Protein AF-A0A847SNY5-F1 (afdb_monomer_lite)

Foldseek 3Di:
DVVVVLLVVLLVCVLVVNDDPVSVVVNVCQCVVDPVSVVVSCVVPVPPVVVVVVVVVVPPPVVVVVVVVVVVVPPPPDDPVVVVVVVVVVVVVVVVVVVVVVVD

Organism: NCBI:txid634771

Radius of gyration: 32.95 Å; chains: 1; bounding box: 46×36×88 Å

Sequence (104 aa):
MEQVYRTSRLIVKYWKNALSHEERKELHQWIAASEENRALFEELSQEPILKKEMGKMEQYHPQQAWQRISGELLVKREVPWVKVILGVILLLLAIILKWWYTHR

Secondary structure (DSSP, 8-state):
-HHHHHHHHHHHHHHTT---HHHHHHHHHHHHH-HHHHHHHHHHT-HHHHHHHHHHHHT--HHHHHHHHHHHHT------HHHHHHHHHHHHHHHHHHHHHH--

Structure (mmCIF, N/CA/C/O backbone):
data_AF-A0A847SNY5-F1
#
_entry.id   AF-A0A847SNY5-F1
#
loop_
_atom_site.group_PDB
_atom_site.id
_atom_site.type_symbol
_atom_site.label_atom_id
_atom_site.label_alt_id
_atom_site.label_comp_id
_atom_site.label_asym_id
_atom_site.label_entity_id
_atom_site.label_seq_id
_atom_site.pdbx_PDB_ins_code
_atom_site.Cartn_x
_atom_site.Cartn_y
_atom_site.Cartn_z
_atom_site.occupancy
_atom_site.B_iso_or_equiv
_atom_site.auth_seq_id
_atom_site.auth_comp_id
_atom_site.auth_asym_id
_atom_site.auth_atom_id
_atom_site.pdbx_PDB_model_num
ATOM 1 N N . MET A 1 1 ? -10.938 13.964 7.142 1.00 54.94 1 MET A N 1
ATOM 2 C CA . MET A 1 1 ? -10.136 13.683 5.926 1.00 54.94 1 MET A CA 1
ATOM 3 C C . MET A 1 1 ? -8.773 13.085 6.270 1.00 54.94 1 MET A C 1
ATOM 5 O O . MET A 1 1 ? -8.480 11.997 5.798 1.00 54.94 1 MET A O 1
ATOM 9 N N . GLU A 1 2 ? -7.973 13.723 7.131 1.00 67.88 2 GLU A N 1
ATOM 10 C CA . GLU A 1 2 ? -6.616 13.254 7.485 1.00 67.88 2 GLU A CA 1
ATOM 11 C C . GLU A 1 2 ? -6.577 11.859 8.143 1.00 67.88 2 GLU A C 1
ATOM 13 O O . GLU A 1 2 ? -5.746 11.023 7.792 1.00 67.88 2 GLU A O 1
ATOM 18 N N . GLN A 1 3 ? -7.537 11.565 9.026 1.00 73.00 3 GLN A N 1
ATOM 19 C CA . GLN A 1 3 ? -7.632 10.271 9.709 1.00 73.00 3 GLN A CA 1
ATOM 20 C C . GLN A 1 3 ? -7.933 9.107 8.749 1.00 73.00 3 GLN A C 1
ATOM 22 O O . GLN A 1 3 ? -7.344 8.040 8.879 1.00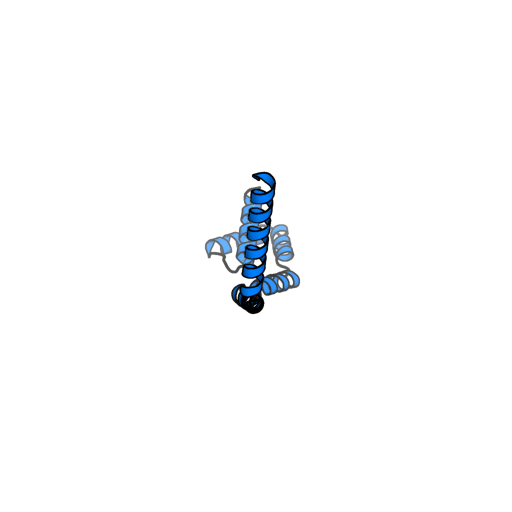 73.00 3 GLN A O 1
ATOM 27 N N . VAL A 1 4 ? -8.784 9.331 7.740 1.00 73.25 4 VAL A N 1
ATOM 28 C CA . VAL A 1 4 ? -9.141 8.310 6.738 1.00 73.25 4 VAL A CA 1
ATOM 29 C C . VAL A 1 4 ? -7.911 7.922 5.919 1.00 73.25 4 VAL A C 1
ATOM 31 O O . VAL A 1 4 ? -7.603 6.742 5.798 1.00 73.25 4 VAL A O 1
ATOM 34 N N . TYR A 1 5 ? -7.147 8.910 5.439 1.00 76.62 5 TYR A N 1
ATOM 35 C CA . TYR A 1 5 ? -5.907 8.665 4.697 1.00 76.62 5 TYR A CA 1
ATOM 36 C C . TYR A 1 5 ? -4.877 7.884 5.528 1.00 76.62 5 TYR A C 1
ATOM 38 O O . TYR A 1 5 ? -4.215 6.970 5.027 1.00 76.62 5 TYR A O 1
ATOM 46 N N . ARG A 1 6 ? -4.765 8.212 6.820 1.00 83.69 6 ARG A N 1
ATOM 47 C CA . ARG A 1 6 ? -3.859 7.531 7.748 1.00 83.69 6 ARG A CA 1
ATOM 48 C C . ARG A 1 6 ? -4.257 6.071 7.966 1.00 83.69 6 ARG A C 1
ATOM 50 O O . ARG A 1 6 ? -3.405 5.197 7.810 1.00 83.69 6 ARG A O 1
ATOM 57 N N . THR A 1 7 ? -5.533 5.794 8.222 1.00 84.31 7 THR A N 1
ATOM 58 C CA . THR A 1 7 ? -6.036 4.422 8.365 1.00 84.31 7 THR A CA 1
ATOM 59 C C . THR A 1 7 ? -5.855 3.619 7.077 1.00 84.31 7 THR A C 1
ATOM 61 O O . THR A 1 7 ? -5.341 2.504 7.127 1.00 84.31 7 THR A O 1
ATOM 64 N N . SER A 1 8 ? -6.168 4.187 5.907 1.00 82.38 8 SER A N 1
ATOM 65 C CA . SER A 1 8 ? -5.940 3.512 4.622 1.00 82.38 8 SER A CA 1
ATOM 66 C C . SER A 1 8 ? -4.468 3.134 4.428 1.00 82.38 8 SER A C 1
ATOM 68 O O . SER A 1 8 ? -4.160 2.028 3.986 1.00 82.38 8 SER A O 1
ATOM 70 N N . ARG A 1 9 ? -3.533 4.013 4.818 1.00 85.75 9 ARG A N 1
ATOM 71 C CA . ARG A 1 9 ? -2.093 3.717 4.772 1.00 85.75 9 ARG A CA 1
ATOM 72 C C . ARG A 1 9 ? -1.710 2.567 5.708 1.00 85.75 9 ARG A C 1
ATOM 74 O O . ARG A 1 9 ? -0.885 1.740 5.322 1.00 85.75 9 ARG A O 1
ATOM 81 N N . LEU A 1 10 ? -2.291 2.503 6.908 1.00 89.31 10 LEU A N 1
ATOM 82 C CA . LEU A 1 10 ? -2.063 1.408 7.858 1.00 89.31 10 LEU A CA 1
ATOM 83 C C . LEU A 1 10 ? -2.590 0.073 7.318 1.00 89.31 10 LEU A C 1
ATOM 85 O O . LEU A 1 10 ? -1.878 -0.924 7.383 1.00 89.31 10 LEU A O 1
ATOM 89 N N . ILE A 1 11 ? -3.775 0.059 6.707 1.00 84.69 11 ILE A N 1
ATOM 90 C CA . ILE A 1 11 ? -4.363 -1.147 6.099 1.00 84.69 11 ILE A CA 1
ATOM 91 C C . ILE A 1 11 ? -3.500 -1.649 4.928 1.00 84.69 11 ILE A C 1
ATOM 93 O O . ILE A 1 11 ? -3.168 -2.829 4.853 1.00 84.69 11 ILE A O 1
ATOM 97 N N . VAL A 1 12 ? -3.021 -0.758 4.056 1.00 83.69 12 VAL A N 1
ATOM 98 C CA . VAL A 1 12 ? -2.112 -1.150 2.961 1.00 83.69 12 VAL A CA 1
ATOM 99 C C . VAL A 1 12 ? -0.784 -1.696 3.497 1.00 83.69 12 VAL A C 1
ATOM 101 O O . VAL A 1 12 ? -0.241 -2.662 2.959 1.00 83.69 12 VAL A O 1
ATOM 104 N N . LYS A 1 13 ? -0.236 -1.093 4.559 1.00 82.25 13 LYS A N 1
ATOM 105 C CA . LYS A 1 13 ? 0.968 -1.609 5.227 1.00 82.25 13 LYS A CA 1
ATOM 106 C C . LYS A 1 13 ? 0.730 -2.963 5.892 1.00 82.25 13 LYS A C 1
ATOM 108 O O . LYS A 1 13 ? 1.643 -3.787 5.877 1.00 82.25 13 LYS A O 1
ATOM 113 N N . TYR A 1 14 ? -0.464 -3.191 6.442 1.00 84.62 14 TYR A N 1
ATOM 114 C CA . TYR A 1 14 ? -0.874 -4.473 7.012 1.00 84.62 14 TYR A CA 1
ATOM 115 C C . TYR A 1 14 ? -0.797 -5.579 5.955 1.00 84.62 14 TYR A C 1
ATOM 117 O O . TYR A 1 14 ? -0.097 -6.564 6.171 1.00 84.62 14 TYR A O 1
ATOM 125 N N . TRP A 1 15 ? -1.387 -5.371 4.772 1.00 80.81 15 TRP A N 1
ATOM 126 C CA . TRP A 1 15 ? -1.326 -6.347 3.674 1.00 80.81 15 TRP A CA 1
ATOM 127 C C . TRP A 1 15 ? 0.095 -6.618 3.178 1.00 80.81 15 TRP A C 1
ATOM 129 O O . TRP A 1 15 ? 0.424 -7.740 2.809 1.00 80.81 15 TRP A O 1
ATOM 139 N N . LYS A 1 16 ? 0.966 -5.606 3.208 1.00 79.81 16 LYS A N 1
ATOM 140 C CA . LYS A 1 16 ? 2.383 -5.736 2.833 1.00 79.81 16 LYS A CA 1
ATOM 141 C C . LYS A 1 16 ? 3.267 -6.331 3.936 1.00 79.81 16 LYS A C 1
ATOM 143 O O . LYS A 1 16 ? 4.481 -6.361 3.758 1.00 79.81 16 LYS A O 1
ATOM 148 N N . ASN A 1 17 ? 2.706 -6.736 5.082 1.00 80.94 17 ASN A N 1
ATOM 149 C CA . ASN A 1 17 ? 3.461 -7.149 6.272 1.00 80.94 17 ASN A CA 1
ATOM 150 C C . ASN A 1 17 ? 4.541 -6.129 6.703 1.00 80.94 17 ASN A C 1
ATOM 152 O O . ASN A 1 17 ? 5.578 -6.492 7.253 1.00 80.94 17 ASN A O 1
ATOM 156 N N . ALA A 1 18 ? 4.291 -4.836 6.476 1.00 84.81 18 ALA A N 1
ATOM 157 C CA . ALA A 1 18 ? 5.260 -3.750 6.650 1.00 84.81 18 ALA A CA 1
ATOM 158 C C . ALA A 1 18 ? 4.896 -2.780 7.793 1.00 84.81 18 ALA A C 1
ATOM 160 O O . ALA A 1 18 ? 5.368 -1.641 7.820 1.00 84.81 18 ALA A O 1
ATOM 161 N N . LEU A 1 19 ? 4.019 -3.197 8.713 1.00 87.44 19 LEU A N 1
ATOM 162 C CA . LEU A 1 19 ? 3.659 -2.409 9.895 1.00 87.44 19 LEU A CA 1
ATOM 163 C C . LEU A 1 19 ? 4.754 -2.456 10.960 1.00 87.44 19 LEU A C 1
ATOM 165 O O . LEU A 1 19 ? 5.206 -3.538 11.345 1.00 87.44 19 LEU A O 1
ATOM 169 N N . SER A 1 20 ? 5.096 -1.290 11.510 1.00 91.00 20 SER A N 1
ATOM 170 C CA . SER A 1 20 ? 5.871 -1.211 12.751 1.00 91.00 20 SER A CA 1
ATOM 171 C C . SER A 1 20 ? 5.040 -1.650 13.970 1.00 91.00 20 SER A C 1
ATOM 173 O O . SER A 1 20 ? 3.824 -1.843 13.886 1.00 91.00 20 SER A O 1
ATOM 175 N N . HIS A 1 21 ? 5.690 -1.808 15.128 1.00 88.50 21 HIS A N 1
ATOM 176 C CA . HIS A 1 21 ? 5.002 -2.161 16.374 1.00 88.50 21 HIS A CA 1
ATOM 177 C C . HIS A 1 21 ? 3.946 -1.115 16.771 1.00 88.50 21 HIS A C 1
ATOM 179 O O . HIS A 1 21 ? 2.802 -1.467 17.056 1.00 88.50 21 HIS A O 1
ATOM 185 N N . GLU A 1 22 ? 4.304 0.168 16.701 1.00 89.81 22 GLU A N 1
ATOM 186 C CA . GLU A 1 22 ? 3.391 1.271 17.019 1.00 89.81 22 GLU A CA 1
ATOM 187 C C . GLU A 1 22 ? 2.236 1.365 16.020 1.00 89.81 22 GLU A C 1
ATOM 189 O O . GLU A 1 22 ? 1.082 1.513 16.411 1.00 89.81 22 GLU A O 1
ATOM 194 N N . GLU A 1 23 ? 2.516 1.186 14.728 1.00 90.56 23 GLU A N 1
ATOM 195 C CA . GLU A 1 23 ? 1.492 1.219 13.679 1.00 90.56 23 GLU A CA 1
ATOM 196 C C . GLU A 1 23 ? 0.497 0.058 13.807 1.00 90.56 23 GLU A C 1
ATOM 198 O O . GLU A 1 23 ? -0.691 0.211 13.525 1.00 90.56 23 GLU A O 1
ATOM 203 N N . ARG A 1 24 ? 0.959 -1.107 14.275 1.00 89.75 24 ARG A N 1
ATOM 204 C CA . ARG A 1 24 ? 0.092 -2.253 14.571 1.00 89.75 24 ARG A CA 1
ATOM 205 C C . ARG A 1 24 ? -0.837 -1.962 15.744 1.00 89.75 24 ARG A C 1
ATOM 207 O O . ARG A 1 24 ? -2.019 -2.290 15.677 1.00 89.75 24 ARG A O 1
ATOM 214 N N . LYS A 1 25 ? -0.311 -1.341 16.801 1.00 91.06 25 LYS A N 1
ATOM 215 C CA . LYS A 1 25 ? -1.104 -0.923 17.960 1.00 91.06 25 LYS A CA 1
ATOM 216 C C . LYS A 1 25 ? -2.145 0.121 17.562 1.00 91.06 25 LYS A C 1
ATOM 218 O O . LYS A 1 25 ? -3.299 -0.009 17.954 1.00 91.06 25 LYS A O 1
ATOM 223 N N . GLU A 1 26 ? -1.758 1.092 16.740 1.00 91.94 26 GLU A N 1
ATOM 224 C CA . GLU A 1 26 ? -2.655 2.118 16.203 1.00 91.94 26 GLU A CA 1
ATOM 225 C C . GLU A 1 26 ? -3.784 1.499 15.364 1.00 91.94 26 GLU A C 1
ATOM 227 O O . GLU A 1 26 ? -4.957 1.804 15.577 1.00 91.94 26 GLU A O 1
ATOM 232 N N . LEU A 1 27 ? -3.454 0.565 14.464 1.00 89.81 27 LEU A N 1
ATOM 233 C CA . LEU A 1 27 ? -4.449 -0.140 13.658 1.00 89.81 27 LEU A CA 1
ATOM 234 C C . LEU A 1 27 ? -5.408 -0.967 14.529 1.00 89.81 27 LEU A C 1
ATOM 236 O O . LEU A 1 27 ? -6.617 -0.91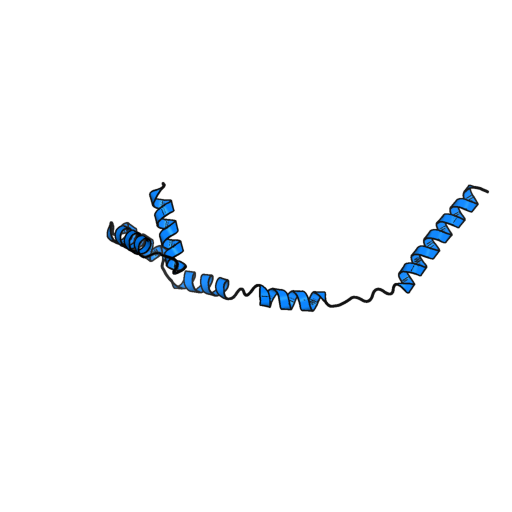3 14.325 1.00 89.81 27 LEU A O 1
ATOM 240 N N . HIS A 1 28 ? -4.896 -1.687 15.533 1.00 92.19 28 HIS A N 1
ATOM 241 C CA . HIS A 1 28 ? -5.733 -2.441 16.473 1.00 92.19 28 HIS A CA 1
ATOM 242 C C . HIS A 1 28 ? -6.665 -1.535 17.281 1.00 92.19 28 HIS A C 1
ATOM 244 O O . HIS A 1 28 ? -7.828 -1.877 17.477 1.00 92.19 28 HIS A O 1
ATOM 250 N N . GLN A 1 29 ? -6.175 -0.382 17.739 1.00 92.62 29 GLN A N 1
ATOM 251 C CA . GLN A 1 29 ? -7.000 0.594 18.450 1.00 92.62 29 GLN A CA 1
ATOM 252 C C . GLN A 1 29 ? -8.114 1.137 17.558 1.00 92.62 29 GLN A C 1
ATOM 254 O O . GLN A 1 29 ? -9.245 1.258 18.016 1.00 92.62 29 GLN A O 1
ATOM 259 N N . TRP A 1 30 ? -7.821 1.420 16.287 1.00 93.50 30 TRP A N 1
ATOM 260 C CA . TRP A 1 30 ? -8.828 1.878 15.334 1.00 93.50 30 TRP A CA 1
ATOM 261 C C . TRP A 1 30 ? -9.900 0.809 15.056 1.00 93.50 30 TRP A C 1
ATOM 263 O O . TRP A 1 30 ? -11.088 1.132 15.074 1.00 93.50 30 TRP A O 1
ATOM 273 N N . ILE A 1 31 ? -9.501 -0.458 14.889 1.00 91.75 31 ILE A N 1
ATOM 274 C CA . ILE A 1 31 ? -10.428 -1.594 14.723 1.00 91.75 31 ILE A CA 1
ATOM 275 C C . ILE A 1 31 ? -11.312 -1.768 15.966 1.00 91.75 31 ILE A C 1
ATOM 277 O O . ILE A 1 31 ? -12.512 -1.982 15.845 1.00 91.75 31 ILE A O 1
ATOM 281 N N . ALA A 1 32 ? -10.734 -1.660 17.164 1.00 92.25 32 ALA A N 1
ATOM 282 C CA . ALA A 1 32 ? -11.463 -1.826 18.422 1.00 92.25 32 ALA A CA 1
ATOM 283 C C . ALA A 1 32 ? -12.354 -0.624 18.784 1.00 92.25 32 ALA A C 1
ATOM 285 O O . ALA A 1 32 ? -13.185 -0.735 19.683 1.00 92.25 32 ALA A O 1
ATOM 286 N N . ALA A 1 33 ? -12.177 0.522 18.121 1.00 91.50 33 ALA A N 1
ATOM 287 C CA . ALA A 1 33 ? -12.898 1.748 18.447 1.00 91.50 33 ALA A CA 1
ATOM 288 C C . ALA A 1 33 ? -14.380 1.711 18.045 1.00 91.50 33 ALA A C 1
ATOM 290 O O . ALA A 1 33 ? -15.182 2.390 18.684 1.00 91.50 33 ALA A O 1
ATOM 291 N N . SER A 1 34 ? -14.753 0.957 17.003 1.00 90.06 34 SER A N 1
ATOM 292 C CA . SER A 1 34 ? -16.158 0.795 16.619 1.00 90.06 34 SER A CA 1
ATOM 293 C C . SER A 1 34 ? -16.411 -0.470 15.800 1.00 90.06 34 SER A C 1
ATOM 295 O O . SER A 1 34 ? -15.518 -1.009 15.143 1.00 90.06 34 SER A O 1
ATOM 297 N N . GLU A 1 35 ? -17.661 -0.925 15.826 1.00 87.38 35 GLU A N 1
ATOM 298 C CA . GLU A 1 35 ? -18.124 -2.059 15.027 1.00 87.38 35 GLU A CA 1
ATOM 299 C C . GLU A 1 35 ? -18.030 -1.758 13.522 1.00 87.38 35 GLU A C 1
ATOM 301 O O . GLU A 1 35 ? -17.618 -2.622 12.750 1.00 87.38 35 GLU A O 1
ATOM 306 N N . GLU A 1 36 ? -18.312 -0.517 13.101 1.00 81.25 36 GLU A N 1
ATOM 307 C CA . GLU A 1 36 ? -18.182 -0.118 11.695 1.00 81.25 36 GLU A CA 1
ATOM 308 C C . GLU A 1 36 ? -16.731 -0.186 11.205 1.00 81.25 36 GLU A C 1
ATOM 310 O O . GLU A 1 36 ? -16.481 -0.626 10.085 1.00 81.25 36 GLU A O 1
ATOM 315 N N . ASN A 1 37 ? -15.758 0.205 12.037 1.00 89.12 37 ASN A N 1
ATOM 316 C CA . ASN A 1 37 ? -14.340 0.124 11.677 1.00 89.12 37 ASN A CA 1
ATOM 317 C C . ASN A 1 37 ? -13.885 -1.327 11.521 1.00 89.12 37 ASN A C 1
ATOM 319 O O . ASN A 1 37 ? -13.118 -1.640 10.607 1.00 89.12 37 ASN A O 1
ATOM 323 N N . ARG A 1 38 ? -14.367 -2.217 12.396 1.00 87.44 38 ARG A N 1
ATOM 324 C CA . ARG A 1 38 ? -14.097 -3.652 12.288 1.00 87.44 38 ARG A CA 1
ATOM 325 C C . ARG A 1 38 ? -14.691 -4.228 11.007 1.00 87.44 38 ARG A C 1
ATOM 327 O O . ARG A 1 38 ? -13.958 -4.859 10.252 1.00 87.44 38 ARG A O 1
ATOM 334 N N . ALA A 1 39 ? -15.964 -3.953 10.729 1.00 83.38 39 ALA A N 1
ATOM 335 C CA . ALA A 1 39 ? -16.627 -4.409 9.511 1.00 83.38 39 ALA A CA 1
ATOM 336 C C . ALA A 1 39 ? -15.914 -3.896 8.248 1.00 83.38 39 ALA A C 1
ATOM 338 O O . ALA A 1 39 ? -15.659 -4.671 7.331 1.00 83.38 39 ALA A O 1
ATOM 339 N N . LEU A 1 40 ? -15.505 -2.622 8.232 1.00 84.81 40 LEU A N 1
ATOM 340 C CA . LEU A 1 40 ? -14.747 -2.038 7.125 1.00 84.81 40 LEU A CA 1
ATOM 341 C C . LEU A 1 40 ? -13.379 -2.711 6.952 1.00 84.81 40 LEU A C 1
ATOM 343 O O . LEU A 1 40 ? -12.953 -2.987 5.833 1.00 84.81 40 LEU A O 1
ATOM 347 N N . PHE A 1 41 ? -12.672 -2.981 8.050 1.00 86.06 41 PHE A N 1
ATOM 348 C CA . PHE A 1 41 ? -11.397 -3.692 8.002 1.00 86.06 41 PHE A CA 1
ATOM 349 C C . PHE A 1 41 ? -11.554 -5.108 7.443 1.00 86.06 41 PHE A C 1
ATOM 351 O O . PHE A 1 41 ? -10.742 -5.529 6.620 1.00 86.06 41 PHE A O 1
ATOM 358 N N . GLU A 1 42 ? -12.583 -5.829 7.885 1.00 84.00 42 GLU A N 1
ATOM 359 C CA . GLU A 1 42 ? -12.903 -7.181 7.430 1.00 84.00 42 GLU A CA 1
ATOM 360 C C . GLU A 1 42 ? -13.303 -7.198 5.953 1.00 84.00 42 GLU A C 1
ATOM 362 O O . GLU A 1 42 ? -12.777 -8.020 5.207 1.00 84.00 42 GLU A O 1
ATOM 367 N N . GLU A 1 43 ? -14.153 -6.267 5.510 1.00 79.94 43 GLU A N 1
ATOM 368 C CA . GLU A 1 43 ? -14.548 -6.098 4.105 1.00 79.94 43 GLU A CA 1
ATOM 369 C C . GLU A 1 43 ? -13.324 -5.864 3.216 1.00 79.94 43 GLU A C 1
ATOM 371 O O . GLU A 1 43 ? -13.118 -6.562 2.222 1.00 79.94 43 GLU A O 1
ATOM 376 N N . LEU A 1 44 ? -12.460 -4.928 3.616 1.00 78.31 44 LEU A N 1
ATOM 377 C CA . LEU A 1 44 ? -11.230 -4.626 2.895 1.00 78.31 44 LEU A CA 1
ATOM 378 C C . LEU A 1 44 ? -10.234 -5.794 2.942 1.00 78.31 44 LEU A C 1
ATOM 380 O O . LEU A 1 44 ? -9.446 -5.951 2.016 1.00 78.31 44 LEU A O 1
ATOM 384 N N . SER A 1 45 ? -10.260 -6.616 3.993 1.00 74.00 45 SER A N 1
ATOM 385 C CA . SER A 1 45 ? -9.332 -7.736 4.193 1.00 74.00 45 SER A CA 1
ATOM 386 C C . SER A 1 45 ? -9.879 -9.088 3.732 1.00 74.00 45 SER A C 1
ATOM 388 O O . SER A 1 45 ? -9.2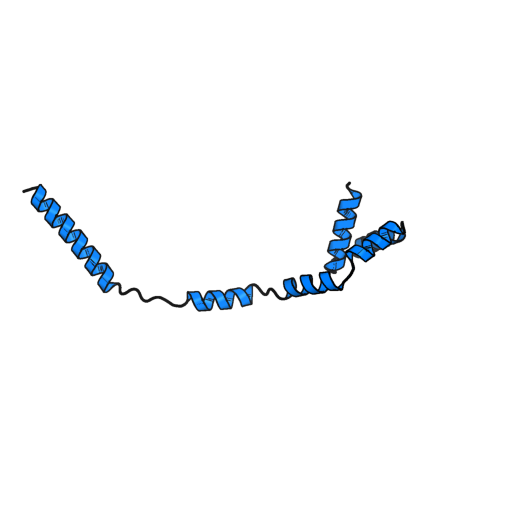13 -10.097 3.962 1.00 74.00 45 SER A O 1
ATOM 390 N N . GLN A 1 46 ? -11.043 -9.152 3.069 1.00 68.75 46 GLN A N 1
ATOM 391 C CA . GLN A 1 46 ? -11.558 -10.412 2.533 1.00 68.75 46 GLN A CA 1
ATOM 392 C C . GLN A 1 46 ? -10.595 -10.982 1.475 1.00 68.75 46 GLN A C 1
ATOM 394 O O . GLN A 1 46 ? -10.490 -10.550 0.325 1.00 68.75 46 GLN A O 1
ATOM 399 N N . GLU A 1 47 ? -9.855 -11.991 1.927 1.00 57.06 47 GLU A N 1
ATOM 400 C CA . GLU A 1 47 ? -8.609 -12.501 1.370 1.00 57.06 47 GLU A CA 1
ATOM 401 C C . GLU A 1 47 ? -8.639 -13.200 -0.004 1.00 57.06 47 GLU A C 1
ATOM 403 O O . GLU A 1 47 ? -7.569 -13.224 -0.621 1.00 57.06 47 GLU A O 1
ATOM 408 N N . PRO A 1 48 ? -9.726 -13.788 -0.555 1.00 52.66 48 PRO A N 1
ATOM 409 C CA . PRO A 1 48 ? -9.555 -14.618 -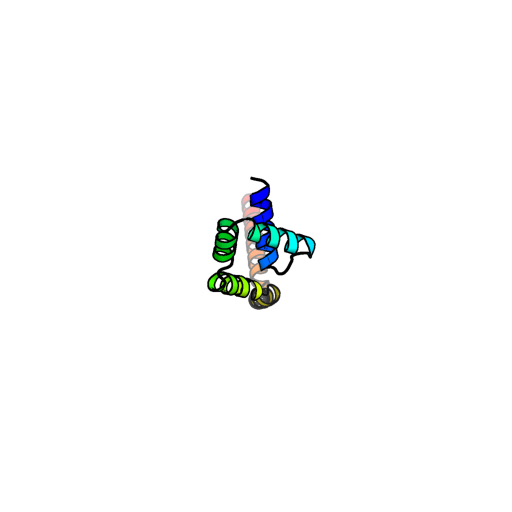1.751 1.00 52.66 48 PRO A CA 1
ATOM 410 C C . PRO A 1 48 ? -9.217 -13.802 -3.009 1.00 52.66 48 PRO A C 1
ATOM 412 O O . PRO A 1 48 ? -8.555 -14.316 -3.911 1.00 52.66 48 PRO A O 1
ATOM 415 N N . ILE A 1 49 ? -9.613 -12.526 -3.065 1.00 54.44 49 ILE A N 1
ATOM 416 C CA . ILE A 1 49 ? -9.308 -11.636 -4.195 1.00 54.44 4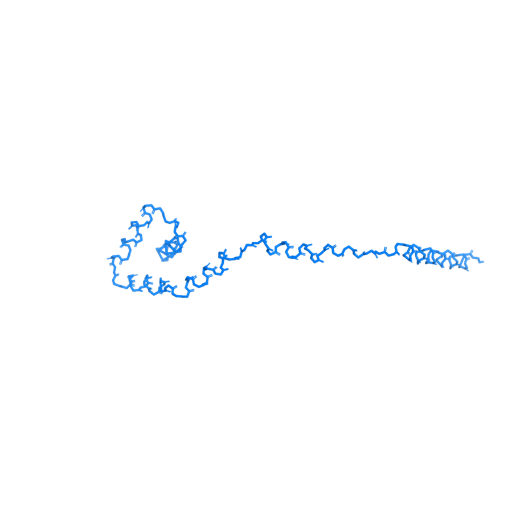9 ILE A CA 1
ATOM 417 C C . ILE A 1 49 ? -7.927 -10.995 -4.011 1.00 54.44 49 ILE A C 1
ATOM 419 O O . ILE A 1 49 ? -7.115 -11.013 -4.935 1.00 54.44 49 ILE A O 1
ATOM 423 N N . LEU A 1 50 ? -7.602 -10.516 -2.806 1.00 55.25 50 LEU A N 1
ATOM 424 C CA . LEU A 1 50 ? -6.319 -9.858 -2.537 1.00 55.25 50 LEU A CA 1
ATOM 425 C C . LEU A 1 50 ? -5.129 -10.823 -2.570 1.00 55.25 50 LEU A C 1
ATOM 427 O O . LEU A 1 50 ? -4.128 -10.498 -3.199 1.00 55.25 50 LEU A O 1
ATOM 431 N N . LYS A 1 51 ? -5.231 -12.039 -2.010 1.00 54.66 51 LYS A N 1
ATOM 432 C CA . LYS A 1 51 ? -4.152 -13.043 -2.132 1.00 54.66 51 LYS A CA 1
ATOM 433 C C . LYS A 1 51 ? -3.906 -13.450 -3.586 1.00 54.66 51 LYS A C 1
ATOM 435 O O . LYS A 1 51 ? -2.760 -13.644 -3.984 1.00 54.66 51 LYS A O 1
ATOM 440 N N . LYS A 1 52 ? -4.969 -13.549 -4.392 1.00 56.47 52 LYS A N 1
ATOM 441 C CA . LYS A 1 52 ? -4.878 -13.908 -5.814 1.00 56.47 52 LYS A CA 1
ATOM 442 C C . LYS A 1 52 ? -4.234 -12.801 -6.650 1.00 56.47 52 LYS A C 1
ATOM 444 O O . LYS A 1 52 ? -3.420 -13.108 -7.514 1.00 56.47 52 LYS A O 1
ATOM 449 N N . GLU A 1 53 ? -4.559 -11.535 -6.396 1.00 57.38 53 GLU A N 1
ATOM 450 C CA . GLU A 1 53 ? -3.964 -10.404 -7.123 1.00 57.38 53 GLU A CA 1
ATOM 451 C C . GLU A 1 53 ? -2.553 -10.045 -6.616 1.00 57.38 53 GLU A C 1
ATOM 453 O O . GLU A 1 53 ? -1.669 -9.756 -7.421 1.00 57.38 53 GLU A O 1
ATOM 458 N N . MET A 1 54 ? -2.279 -10.158 -5.311 1.00 57.44 54 MET A N 1
ATOM 459 C CA . MET A 1 54 ? -0.929 -9.965 -4.760 1.00 57.44 54 MET A CA 1
ATOM 460 C C . MET A 1 54 ? 0.028 -11.092 -5.170 1.00 57.44 54 MET A C 1
ATOM 462 O O . MET A 1 54 ? 1.161 -10.809 -5.551 1.00 57.44 54 MET A O 1
ATOM 466 N N . GLY A 1 55 ? -0.438 -12.346 -5.209 1.00 58.91 55 GLY A N 1
ATOM 467 C CA . GLY A 1 55 ? 0.353 -13.467 -5.727 1.00 58.91 55 GLY A CA 1
ATOM 468 C C . GLY A 1 55 ? 0.738 -13.300 -7.203 1.00 58.91 55 GLY A C 1
ATOM 469 O O . GLY A 1 55 ? 1.842 -13.667 -7.595 1.00 58.91 55 GLY A O 1
ATOM 470 N N . LYS A 1 56 ? -0.118 -12.674 -8.025 1.00 56.38 56 LYS A N 1
ATOM 471 C CA . LYS A 1 56 ? 0.226 -12.321 -9.417 1.00 56.38 56 LYS A CA 1
ATOM 472 C C . LYS A 1 56 ? 1.294 -11.227 -9.506 1.00 56.38 56 LYS A C 1
ATOM 474 O O . LYS A 1 56 ? 2.100 -11.253 -10.433 1.00 56.38 56 LYS A O 1
ATOM 479 N N . MET A 1 57 ? 1.307 -10.274 -8.570 1.00 56.50 57 MET A N 1
ATOM 480 C CA . MET A 1 57 ? 2.334 -9.226 -8.514 1.00 56.50 57 MET A CA 1
ATOM 481 C C . MET A 1 57 ? 3.690 -9.763 -8.042 1.00 56.50 57 MET A C 1
ATOM 483 O O . MET A 1 57 ? 4.711 -9.372 -8.601 1.00 56.50 57 MET A O 1
ATOM 487 N N . GLU A 1 58 ? 3.721 -10.685 -7.076 1.00 55.62 58 GLU A N 1
ATOM 488 C CA . GLU A 1 58 ? 4.968 -11.335 -6.634 1.00 55.62 58 GLU A CA 1
ATOM 489 C C . GLU A 1 58 ? 5.558 -12.279 -7.694 1.00 55.62 58 GLU A C 1
ATOM 491 O O . GLU A 1 58 ? 6.775 -12.427 -7.781 1.00 55.62 58 GLU A O 1
ATOM 496 N N . GLN A 1 59 ? 4.719 -12.870 -8.553 1.00 56.09 59 GLN A N 1
ATOM 497 C CA . GLN A 1 59 ? 5.155 -13.712 -9.676 1.00 56.09 59 GLN A CA 1
ATOM 498 C C . GLN A 1 59 ? 5.724 -12.925 -10.867 1.00 56.09 59 GLN A C 1
ATOM 500 O O . GLN A 1 59 ? 6.277 -13.519 -11.798 1.00 56.09 59 GLN A O 1
ATOM 505 N N . TYR A 1 60 ? 5.623 -11.595 -10.862 1.00 50.22 60 TYR A N 1
ATOM 506 C CA . TYR A 1 60 ? 6.262 -10.764 -11.873 1.00 50.22 60 TYR A CA 1
ATOM 507 C C . TYR A 1 60 ? 7.750 -10.619 -11.536 1.00 50.22 60 TYR A C 1
ATOM 509 O O . TYR A 1 60 ? 8.169 -9.685 -10.862 1.00 50.22 60 TYR A O 1
ATOM 517 N N . HIS A 1 61 ? 8.568 -11.559 -12.016 1.00 57.47 61 HIS A N 1
ATOM 518 C CA . HIS A 1 61 ? 10.025 -11.436 -12.021 1.00 57.47 61 HIS A CA 1
ATOM 519 C C . HIS A 1 61 ? 10.464 -10.643 -13.264 1.00 57.47 61 HIS A C 1
ATOM 521 O O . HIS A 1 61 ? 10.636 -11.242 -14.334 1.00 57.47 61 HIS A O 1
ATOM 527 N N . PRO A 1 62 ? 10.680 -9.313 -13.176 1.00 59.28 62 PRO A N 1
ATOM 528 C CA . PRO A 1 62 ? 11.082 -8.507 -14.327 1.00 59.28 62 PRO A CA 1
ATOM 529 C C . PRO A 1 62 ? 12.376 -9.025 -14.963 1.00 59.28 62 PRO A C 1
ATOM 531 O O . PRO A 1 62 ? 12.525 -8.935 -16.175 1.00 59.28 62 PRO A O 1
ATOM 534 N N . GLN A 1 63 ? 13.271 -9.656 -14.190 1.00 56.72 63 GLN A N 1
ATOM 535 C CA . GLN A 1 63 ? 14.495 -10.259 -14.722 1.00 56.72 63 GLN A CA 1
ATOM 536 C C . GLN A 1 63 ? 14.223 -11.450 -15.660 1.00 56.72 63 GLN A C 1
ATOM 538 O O . GLN A 1 63 ? 14.890 -11.578 -16.684 1.00 56.72 63 GLN A O 1
ATOM 543 N N . GLN A 1 64 ? 13.234 -12.303 -15.362 1.00 58.72 64 GLN A N 1
ATOM 544 C CA . GLN A 1 64 ? 12.883 -13.443 -16.224 1.00 58.72 64 GLN A CA 1
ATOM 545 C C . GLN A 1 64 ? 12.101 -13.002 -17.468 1.00 58.72 64 GLN A C 1
ATOM 547 O O . GLN A 1 64 ? 12.302 -13.543 -18.556 1.00 58.72 64 GLN A O 1
ATOM 552 N N . ALA A 1 65 ? 11.239 -11.989 -17.329 1.00 58.78 65 ALA A N 1
ATOM 553 C CA . ALA A 1 65 ? 10.580 -11.356 -18.469 1.00 58.78 65 ALA A CA 1
ATOM 554 C C . ALA A 1 65 ? 11.607 -10.696 -19.408 1.00 58.78 65 ALA A C 1
ATOM 556 O O . ALA A 1 65 ? 11.518 -10.847 -20.626 1.00 58.78 65 ALA A O 1
ATOM 557 N N . TRP A 1 66 ? 12.633 -10.050 -18.845 1.00 56.47 66 TRP A N 1
ATOM 558 C CA . TRP A 1 66 ? 13.713 -9.431 -19.610 1.00 56.47 66 TRP A CA 1
ATOM 559 C C . TRP A 1 66 ? 14.556 -10.450 -20.382 1.00 56.47 66 TRP A C 1
ATOM 561 O O . TRP A 1 66 ? 14.903 -10.191 -21.528 1.00 56.47 66 TRP A O 1
ATOM 571 N N . GLN A 1 67 ? 14.817 -11.634 -19.813 1.00 61.12 67 GLN A N 1
ATOM 572 C CA . GLN A 1 67 ? 15.564 -12.699 -20.497 1.00 61.12 67 GLN A CA 1
ATOM 573 C C . GLN A 1 67 ? 14.849 -13.228 -21.750 1.00 61.12 67 GLN A C 1
ATOM 575 O O . GLN A 1 67 ? 15.503 -13.455 -22.771 1.00 61.12 67 GLN A O 1
ATOM 580 N N . ARG A 1 68 ? 13.514 -13.371 -21.712 1.00 59.78 68 ARG A N 1
ATOM 581 C CA . ARG A 1 68 ? 12.724 -13.776 -22.891 1.00 59.78 68 ARG A CA 1
ATOM 582 C C . ARG A 1 68 ? 12.778 -12.721 -23.996 1.00 59.78 68 ARG A C 1
ATOM 584 O O . ARG A 1 68 ? 13.040 -13.060 -25.143 1.00 59.78 68 ARG A O 1
ATOM 591 N N . ILE A 1 69 ? 12.629 -11.446 -23.634 1.00 62.44 69 ILE A N 1
ATOM 592 C CA . ILE A 1 69 ? 12.690 -10.326 -24.586 1.00 62.44 69 ILE A CA 1
ATOM 593 C C . ILE A 1 69 ? 14.110 -10.165 -25.154 1.00 62.44 69 ILE A C 1
ATOM 595 O O . ILE A 1 69 ? 14.279 -9.956 -26.352 1.00 62.44 69 ILE A O 1
ATOM 599 N N . SER A 1 70 ? 15.156 -10.325 -24.334 1.00 59.12 70 SER A N 1
ATOM 600 C CA . SER A 1 70 ? 16.540 -10.245 -24.814 1.00 59.12 70 SER A CA 1
ATOM 601 C C . SER A 1 70 ? 16.909 -11.383 -25.767 1.00 59.12 70 SER A C 1
ATOM 603 O O . SER A 1 70 ? 17.711 -11.170 -26.669 1.00 59.12 70 SER A O 1
ATOM 605 N N . GLY A 1 71 ? 16.319 -12.574 -25.604 1.00 58.88 71 GLY A N 1
ATOM 606 C CA . GLY A 1 71 ? 16.561 -13.708 -26.499 1.00 58.88 71 GLY A CA 1
ATOM 607 C C . GLY A 1 71 ? 16.031 -13.471 -27.916 1.00 58.88 71 GLY A C 1
ATOM 608 O O . GLY A 1 71 ? 16.701 -13.817 -28.885 1.00 58.88 71 GLY A O 1
ATOM 609 N N . GLU A 1 72 ? 14.874 -12.819 -28.048 1.00 56.12 72 GLU A N 1
ATOM 610 C CA . GLU A 1 72 ? 14.260 -12.515 -29.350 1.00 56.12 72 GLU A CA 1
ATOM 611 C C . GLU A 1 72 ? 14.938 -11.335 -30.069 1.00 56.12 72 GLU A C 1
ATOM 613 O O . GLU A 1 72 ? 15.007 -11.308 -31.298 1.00 56.12 72 GLU A O 1
ATOM 618 N N . LEU A 1 73 ? 15.515 -10.386 -29.323 1.00 54.69 73 LEU A N 1
ATOM 619 C CA . LEU A 1 73 ? 16.228 -9.232 -29.889 1.00 54.69 73 LEU A CA 1
ATOM 620 C C . LEU A 1 73 ? 17.655 -9.556 -30.369 1.00 54.69 73 LEU A C 1
ATOM 622 O O . LEU A 1 73 ? 18.243 -8.769 -31.111 1.00 54.69 73 LEU A O 1
ATOM 626 N N . LEU A 1 74 ? 18.215 -10.712 -29.989 1.00 50.78 74 LEU A N 1
ATOM 627 C CA . LEU A 1 74 ? 19.538 -11.174 -30.431 1.00 50.78 74 LEU A CA 1
ATOM 628 C C . LEU A 1 74 ? 19.517 -11.935 -31.765 1.00 50.78 74 LEU A C 1
ATOM 630 O O . LEU A 1 74 ? 20.546 -12.478 -32.175 1.00 50.78 74 LEU A O 1
ATOM 634 N N . VAL A 1 75 ? 18.401 -11.931 -32.503 1.00 55.28 75 VAL A N 1
ATOM 635 C CA . VAL A 1 75 ? 18.428 -12.273 -33.932 1.00 55.28 75 VAL A CA 1
ATOM 636 C C . VAL A 1 75 ? 19.121 -11.124 -34.664 1.00 55.28 75 VAL A C 1
ATOM 638 O O . VAL A 1 75 ? 18.498 -10.208 -35.202 1.00 55.28 75 VAL A O 1
ATOM 641 N N . LYS A 1 76 ? 20.457 -11.149 -34.638 1.00 53.47 76 LYS A N 1
ATOM 642 C CA . LYS A 1 76 ? 21.334 -10.238 -35.368 1.00 53.47 76 LYS A CA 1
ATOM 643 C C . LYS A 1 76 ? 21.054 -10.430 -36.854 1.00 53.47 76 LYS A C 1
ATOM 645 O O . LYS A 1 76 ? 21.607 -11.314 -37.499 1.00 53.47 76 LYS A O 1
ATOM 650 N N . ARG A 1 77 ? 20.134 -9.632 -37.390 1.00 59.47 77 ARG A N 1
ATOM 651 C CA . ARG A 1 77 ? 19.802 -9.635 -38.811 1.00 59.47 77 ARG A CA 1
ATOM 652 C C . ARG A 1 77 ? 21.046 -9.175 -39.562 1.00 59.47 77 ARG A C 1
ATOM 654 O O . ARG A 1 77 ? 21.385 -7.994 -39.536 1.00 59.47 77 ARG A O 1
ATOM 661 N N . GLU A 1 78 ? 21.761 -10.116 -40.171 1.00 63.66 78 GLU A N 1
ATOM 662 C CA . GLU A 1 78 ? 22.933 -9.810 -40.982 1.00 63.66 78 GLU A CA 1
ATOM 663 C C . GLU A 1 78 ? 22.484 -9.000 -42.198 1.00 63.66 78 GLU A C 1
ATOM 665 O O . GLU A 1 78 ? 21.855 -9.505 -43.129 1.00 63.66 78 GLU A O 1
ATOM 670 N N . VAL A 1 79 ? 22.742 -7.695 -42.157 1.00 67.50 79 VAL A N 1
ATOM 671 C CA . VAL A 1 79 ? 22.483 -6.818 -43.294 1.00 67.50 79 VAL A CA 1
ATOM 672 C C . VAL A 1 79 ? 23.598 -7.058 -44.313 1.00 67.50 79 VAL A C 1
ATOM 674 O O . VAL A 1 79 ? 24.773 -6.928 -43.960 1.00 67.50 79 VAL A O 1
ATOM 677 N N . PRO A 1 80 ? 23.281 -7.384 -45.579 1.00 79.19 80 PRO A N 1
ATOM 678 C CA . PRO A 1 80 ? 24.291 -7.576 -46.609 1.00 79.19 80 PRO A CA 1
ATOM 679 C C . PRO A 1 80 ? 24.843 -6.210 -47.037 1.00 79.19 80 PRO A C 1
ATOM 681 O O . PRO A 1 80 ? 24.414 -5.644 -48.043 1.00 79.19 80 PRO A O 1
ATOM 684 N N . TRP A 1 81 ? 25.798 -5.676 -46.270 1.00 76.69 81 TRP A N 1
ATOM 685 C CA . TRP A 1 81 ? 26.431 -4.364 -46.477 1.00 76.69 81 TRP A CA 1
ATOM 686 C C . TRP A 1 81 ? 26.922 -4.142 -47.912 1.00 76.69 81 TRP A C 1
ATOM 688 O O . TRP A 1 81 ? 26.846 -3.028 -48.423 1.00 76.69 81 TRP A O 1
ATOM 698 N N . VAL A 1 82 ? 27.312 -5.213 -48.607 1.00 76.56 82 VAL A N 1
ATOM 699 C CA . VAL A 1 82 ? 27.689 -5.189 -50.029 1.00 76.56 82 VAL A CA 1
ATOM 700 C C . VAL A 1 82 ? 26.567 -4.632 -50.920 1.00 76.56 82 VAL A C 1
ATOM 702 O O . VAL A 1 82 ? 26.829 -3.806 -51.791 1.00 76.56 82 VAL A O 1
ATOM 705 N N . LYS A 1 83 ? 25.304 -5.022 -50.689 1.00 75.38 83 LYS A N 1
ATOM 706 C CA . LYS A 1 83 ? 24.156 -4.533 -51.477 1.00 75.38 83 LYS A CA 1
ATOM 707 C C . LYS A 1 83 ? 23.841 -3.065 -51.181 1.00 75.38 83 LYS A C 1
ATOM 709 O O . LYS A 1 83 ? 23.445 -2.333 -52.083 1.00 75.38 83 LYS A O 1
ATOM 714 N N . VAL A 1 84 ? 24.045 -2.634 -49.935 1.00 80.31 84 VAL A N 1
ATOM 715 C CA . VAL A 1 84 ? 23.833 -1.241 -49.510 1.00 80.31 84 VAL A CA 1
ATOM 716 C C . VAL A 1 84 ? 24.875 -0.322 -50.149 1.00 80.31 84 VAL A C 1
ATOM 718 O O . VAL A 1 84 ? 24.513 0.688 -50.747 1.00 80.31 84 VAL A O 1
ATOM 721 N N . ILE A 1 85 ? 26.155 -0.703 -50.090 1.00 85.81 85 ILE A N 1
ATOM 722 C CA . ILE A 1 85 ? 27.258 0.070 -50.677 1.00 85.81 85 ILE A CA 1
ATOM 723 C C . ILE A 1 85 ? 27.071 0.214 -52.193 1.00 85.81 85 ILE A C 1
ATOM 725 O O . ILE A 1 85 ? 27.211 1.317 -52.718 1.00 85.81 85 ILE A O 1
ATOM 729 N N . LEU A 1 86 ? 26.678 -0.859 -52.891 1.00 84.69 86 LEU A N 1
ATOM 730 C CA . LEU A 1 86 ? 26.404 -0.802 -54.330 1.00 84.69 86 LEU A CA 1
ATOM 731 C C . LEU A 1 86 ? 25.279 0.192 -54.667 1.00 84.69 86 LEU A C 1
ATOM 733 O O . LEU A 1 86 ? 25.408 0.970 -55.610 1.00 84.69 86 LEU A O 1
ATOM 737 N N . GLY A 1 87 ? 24.206 0.206 -53.872 1.00 85.00 87 GLY A N 1
ATOM 738 C CA . GLY A 1 87 ? 23.116 1.169 -54.030 1.00 85.00 87 GLY A CA 1
ATOM 739 C C . GLY A 1 87 ? 23.580 2.618 -53.861 1.00 85.00 87 GLY A C 1
ATOM 740 O O . GLY A 1 87 ? 23.249 3.464 -54.687 1.00 85.00 87 GLY A O 1
ATOM 741 N N . VAL A 1 88 ? 24.398 2.899 -52.841 1.00 87.56 88 VAL A N 1
ATOM 742 C CA . VAL A 1 88 ? 24.945 4.246 -52.596 1.00 87.56 88 VAL A CA 1
ATOM 743 C C . VAL A 1 88 ? 25.863 4.692 -53.736 1.00 87.56 88 VAL A C 1
ATOM 745 O O . VAL A 1 88 ? 25.747 5.824 -54.199 1.00 87.56 88 VAL A O 1
ATOM 748 N N . ILE A 1 89 ? 26.731 3.807 -54.236 1.00 89.81 89 ILE A N 1
ATOM 749 C CA . ILE A 1 89 ? 27.635 4.112 -55.356 1.00 89.81 89 ILE A CA 1
ATOM 750 C C . ILE A 1 89 ? 26.845 4.462 -56.622 1.00 89.81 89 ILE A C 1
ATOM 752 O O . ILE A 1 89 ? 27.152 5.456 -57.276 1.00 89.81 89 ILE A O 1
ATOM 756 N N . LEU A 1 90 ? 25.806 3.689 -56.954 1.00 89.38 90 LEU A N 1
ATOM 757 C CA . LEU A 1 90 ? 24.951 3.969 -58.113 1.00 89.38 90 LEU A CA 1
ATOM 758 C C . LEU A 1 90 ? 24.218 5.308 -57.978 1.00 89.38 90 LEU A C 1
ATOM 760 O O . LEU A 1 90 ? 24.110 6.055 -58.950 1.00 89.38 90 LEU A O 1
ATOM 764 N N . LEU A 1 91 ? 23.754 5.632 -56.772 1.00 90.19 91 LEU A N 1
ATOM 765 C CA . LEU A 1 91 ? 23.058 6.885 -56.490 1.00 90.19 91 LEU A CA 1
ATOM 766 C C . LEU A 1 91 ? 24.007 8.085 -56.636 1.00 90.19 91 LEU A C 1
ATOM 768 O O . LEU A 1 91 ? 23.661 9.069 -57.289 1.00 90.19 91 LEU A O 1
ATOM 772 N N . LEU A 1 92 ? 25.236 7.977 -56.123 1.00 90.81 92 LEU A N 1
ATOM 773 C CA . LEU A 1 92 ? 26.273 8.999 -56.291 1.00 90.81 92 LEU A CA 1
ATOM 774 C C . LEU A 1 92 ? 26.696 9.159 -57.757 1.00 90.81 92 LEU A C 1
ATOM 776 O O . LEU A 1 92 ? 26.806 10.286 -58.232 1.00 90.81 92 LEU A O 1
ATOM 780 N N . LEU A 1 93 ? 26.862 8.061 -58.502 1.00 90.06 93 LEU A N 1
ATOM 781 C CA . LEU A 1 93 ? 27.152 8.110 -59.939 1.00 90.06 93 LEU A CA 1
ATOM 782 C C . LEU A 1 93 ? 26.033 8.796 -60.726 1.00 90.06 93 LEU A C 1
ATOM 784 O O . LEU A 1 93 ? 26.323 9.619 -61.588 1.00 90.06 93 LEU A O 1
ATOM 788 N N . ALA A 1 94 ? 24.765 8.518 -60.411 1.00 88.38 94 ALA A N 1
ATOM 789 C CA . ALA A 1 94 ? 23.631 9.185 -61.046 1.00 88.38 94 ALA A CA 1
ATOM 790 C C . ALA A 1 94 ? 23.607 10.695 -60.752 1.00 88.38 94 ALA A C 1
ATOM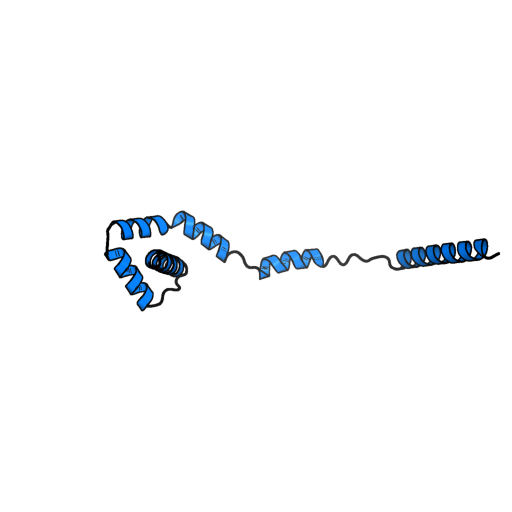 792 O O . ALA A 1 94 ? 23.320 11.491 -61.647 1.00 88.38 94 ALA A O 1
ATOM 793 N N . ILE A 1 95 ? 23.955 11.103 -59.525 1.00 89.81 95 ILE A N 1
ATOM 794 C CA . ILE A 1 95 ? 24.084 12.520 -59.153 1.00 89.81 95 ILE A CA 1
ATOM 795 C C . ILE A 1 95 ? 25.224 13.181 -59.937 1.00 89.81 95 ILE A C 1
ATOM 797 O O . ILE A 1 95 ? 25.020 14.254 -60.499 1.00 89.81 95 ILE A O 1
ATOM 801 N N . ILE A 1 96 ? 26.392 12.536 -60.022 1.00 88.81 96 ILE A N 1
ATOM 802 C CA . ILE A 1 96 ? 27.557 13.049 -60.761 1.00 88.81 96 ILE A CA 1
ATOM 803 C C . ILE A 1 96 ? 27.243 13.165 -62.257 1.00 88.81 96 ILE A C 1
ATOM 805 O O . ILE A 1 96 ? 27.502 14.205 -62.856 1.00 88.81 96 ILE A O 1
ATOM 809 N N . LEU A 1 97 ? 26.634 12.135 -62.853 1.00 91.94 97 LEU A N 1
ATOM 810 C CA . LEU A 1 97 ? 26.212 12.137 -64.256 1.00 91.94 97 LEU A CA 1
ATOM 811 C C . LEU A 1 97 ? 25.200 13.249 -64.538 1.00 91.94 97 LEU A C 1
ATOM 813 O O . LEU A 1 97 ? 25.348 13.976 -65.518 1.00 91.94 97 LEU A O 1
ATOM 817 N N . LYS A 1 98 ? 24.198 13.420 -63.666 1.00 90.31 98 LYS A N 1
ATOM 818 C CA . LYS A 1 98 ? 23.221 14.508 -63.782 1.00 90.31 98 LYS A CA 1
ATOM 819 C C . LYS A 1 98 ? 23.899 15.872 -63.680 1.00 90.31 98 LYS A C 1
ATOM 821 O O . LYS A 1 98 ? 23.597 16.759 -64.474 1.00 90.31 98 LYS A O 1
ATOM 826 N N . TRP A 1 99 ? 24.805 16.047 -62.721 1.00 87.88 99 TRP A N 1
ATOM 827 C CA . TRP A 1 99 ? 25.529 17.301 -62.532 1.00 87.88 99 TRP A CA 1
ATOM 828 C C . TRP A 1 99 ? 26.378 17.640 -63.760 1.00 87.88 99 TRP A C 1
ATOM 830 O O . TRP A 1 99 ? 26.289 18.748 -64.275 1.00 87.88 99 TRP A O 1
ATOM 840 N N . TRP A 1 100 ? 27.090 16.656 -64.309 1.00 88.31 100 TRP A N 1
ATOM 841 C CA . TRP A 1 100 ? 27.880 16.817 -65.528 1.00 88.31 100 TRP A CA 1
ATOM 842 C C . TRP A 1 100 ? 27.024 17.129 -66.760 1.00 88.31 100 TRP A C 1
ATOM 844 O O . TRP A 1 100 ? 27.387 17.994 -67.546 1.00 88.31 100 TRP A O 1
ATOM 854 N N . TYR A 1 101 ? 25.862 16.486 -66.905 1.00 87.50 101 TYR A N 1
ATOM 855 C CA . TYR A 1 101 ? 24.917 16.778 -67.989 1.00 87.50 101 TYR A CA 1
ATOM 856 C C . TYR A 1 101 ? 24.306 18.182 -67.886 1.00 87.50 101 TYR A C 1
ATOM 858 O O . TYR A 1 101 ? 23.974 18.781 -68.898 1.00 87.50 101 TYR A O 1
ATOM 866 N N . THR A 1 102 ? 24.146 18.709 -66.670 1.00 86.12 102 THR A N 1
ATOM 867 C CA . THR A 1 102 ? 23.554 20.041 -66.450 1.00 86.12 102 THR A CA 1
ATOM 868 C C . THR A 1 102 ? 24.593 21.168 -66.535 1.00 86.12 102 THR A C 1
ATOM 870 O O . THR A 1 102 ? 24.227 22.324 -66.718 1.00 86.12 102 THR A O 1
ATOM 873 N N . HIS A 1 103 ? 25.882 20.855 -66.363 1.00 80.31 103 HIS A N 1
ATOM 874 C CA . HIS A 1 103 ? 26.986 21.824 -66.381 1.00 80.31 103 HIS A CA 1
ATOM 875 C C . HIS A 1 103 ? 27.855 21.757 -67.650 1.00 80.31 103 HIS A C 1
ATOM 877 O O . HIS A 1 103 ? 28.883 22.429 -67.727 1.00 80.31 103 HIS A O 1
ATOM 883 N N . ARG A 1 104 ? 27.445 20.943 -68.627 1.00 60.78 104 ARG A N 1
ATOM 884 C CA . ARG A 1 104 ? 27.961 20.899 -69.996 1.00 60.78 104 ARG A CA 1
ATOM 885 C C . ARG A 1 104 ? 26.996 21.619 -70.929 1.00 60.78 104 ARG A C 1
ATOM 887 O O . ARG A 1 104 ? 27.501 22.240 -71.886 1.00 60.78 104 ARG A O 1
#

pLDDT: mean 75.78, std 14.18, range [50.22, 93.5]